Protein AF-A0AAU1ELJ2-F1 (afdb_monomer_lite)

Structure (mmCIF, N/CA/C/O backbone):
data_AF-A0AAU1ELJ2-F1
#
_entry.id   AF-A0AAU1ELJ2-F1
#
loop_
_atom_site.group_PDB
_atom_site.id
_atom_site.type_symbol
_atom_site.label_atom_id
_atom_site.label_alt_id
_atom_site.label_comp_id
_atom_site.label_asym_id
_atom_site.label_entity_id
_atom_site.label_seq_id
_atom_site.pdbx_PDB_ins_code
_atom_site.Cartn_x
_atom_site.Cartn_y
_atom_site.Cartn_z
_atom_site.occupancy
_atom_site.B_iso_or_equiv
_atom_site.auth_seq_id
_atom_site.auth_comp_id
_atom_site.auth_asym_id
_atom_site.auth_atom_id
_atom_site.pdbx_PDB_model_num
ATOM 1 N N . MET A 1 1 ? -8.246 3.220 -7.385 1.00 93.94 1 MET A N 1
ATOM 2 C CA . MET A 1 1 ? -7.256 3.997 -6.607 1.00 93.94 1 MET A CA 1
ATOM 3 C C . MET A 1 1 ? -5.958 4.139 -7.395 1.00 93.94 1 MET A C 1
ATOM 5 O O . MET A 1 1 ? -5.569 3.193 -8.077 1.00 93.94 1 MET A O 1
ATOM 9 N N . ARG A 1 2 ? -5.290 5.296 -7.311 1.00 95.88 2 ARG A N 1
ATOM 10 C CA . ARG A 1 2 ? -3.907 5.493 -7.777 1.00 95.88 2 ARG A CA 1
ATOM 11 C C . ARG A 1 2 ? -3.089 6.085 -6.638 1.00 95.88 2 ARG A C 1
ATOM 13 O O . ARG A 1 2 ? -3.53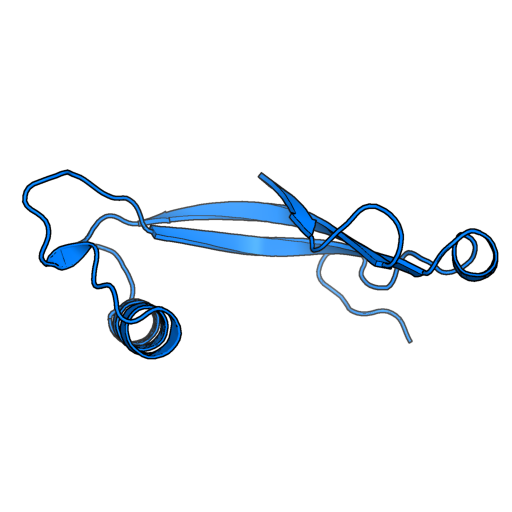7 7.058 -6.044 1.00 95.88 2 ARG A O 1
ATOM 20 N N . LEU A 1 3 ? -1.934 5.498 -6.355 1.00 95.62 3 LEU A N 1
ATOM 21 C CA . LEU A 1 3 ? -1.013 5.956 -5.321 1.00 95.62 3 LEU A CA 1
ATOM 22 C C . LEU A 1 3 ? 0.357 6.209 -5.958 1.00 95.62 3 LEU A C 1
ATOM 24 O O . LEU A 1 3 ? 0.802 5.428 -6.805 1.00 95.62 3 LEU A O 1
ATOM 28 N N . SER A 1 4 ? 0.994 7.299 -5.543 1.00 95.50 4 SER A N 1
ATOM 29 C CA . SER A 1 4 ? 2.332 7.709 -5.970 1.00 95.50 4 SER A CA 1
ATOM 30 C C . SER A 1 4 ? 3.215 7.791 -4.732 1.00 95.50 4 SER A C 1
ATOM 32 O O . SER A 1 4 ? 2.858 8.489 -3.786 1.00 95.50 4 SER A O 1
ATOM 34 N N . LEU A 1 5 ? 4.322 7.057 -4.724 1.00 89.25 5 LEU A N 1
ATOM 35 C CA . LEU A 1 5 ? 5.249 6.906 -3.599 1.00 89.25 5 LEU A CA 1
ATOM 36 C C . LEU A 1 5 ? 6.690 6.828 -4.139 1.00 89.25 5 LEU A C 1
ATOM 38 O O . LEU A 1 5 ? 6.847 6.495 -5.304 1.00 89.25 5 LEU A O 1
ATOM 42 N N . PRO A 1 6 ? 7.730 6.979 -3.308 1.00 83.56 6 PRO A N 1
ATOM 43 C CA . PRO A 1 6 ? 7.839 7.980 -2.256 1.00 83.56 6 PRO A CA 1
ATOM 44 C C . PRO A 1 6 ? 8.009 9.406 -2.812 1.00 83.56 6 PRO A C 1
ATOM 46 O O . PRO A 1 6 ? 7.397 10.325 -2.274 1.00 83.56 6 PRO A O 1
ATOM 49 N N . ASP A 1 7 ? 8.796 9.600 -3.877 1.00 87.25 7 ASP A N 1
ATOM 50 C CA . ASP A 1 7 ? 9.162 10.924 -4.398 1.00 87.25 7 ASP A CA 1
ATOM 51 C C . ASP A 1 7 ? 9.155 10.987 -5.941 1.00 87.25 7 ASP A C 1
ATOM 53 O O . ASP A 1 7 ? 8.569 10.134 -6.606 1.00 87.25 7 ASP A O 1
ATOM 57 N N . THR A 1 8 ? 9.691 12.066 -6.522 1.00 86.69 8 THR A N 1
ATOM 58 C CA . THR A 1 8 ? 9.667 12.330 -7.973 1.00 86.69 8 THR A CA 1
ATOM 59 C C . THR A 1 8 ? 10.838 11.719 -8.743 1.00 86.69 8 THR A C 1
ATOM 61 O O . THR A 1 8 ? 10.811 11.732 -9.976 1.00 86.69 8 THR A O 1
ATOM 64 N N . PHE A 1 9 ? 11.859 11.208 -8.054 1.00 91.50 9 PHE A N 1
ATOM 65 C CA . PHE A 1 9 ? 13.071 10.661 -8.656 1.00 91.50 9 PHE A CA 1
ATOM 66 C C . PHE A 1 9 ? 13.144 9.141 -8.535 1.00 91.50 9 PHE A C 1
ATOM 68 O O . PHE A 1 9 ? 13.472 8.485 -9.522 1.00 91.50 9 PHE A O 1
ATOM 75 N N . ASP A 1 10 ? 12.827 8.603 -7.360 1.00 95.69 10 ASP A N 1
ATOM 76 C CA . ASP A 1 10 ? 12.652 7.175 -7.107 1.00 95.69 10 ASP A CA 1
ATOM 77 C C . ASP A 1 10 ? 11.152 6.914 -6.976 1.00 95.69 10 ASP A C 1
ATOM 79 O O . ASP A 1 10 ? 10.543 7.156 -5.933 1.00 95.69 10 ASP A O 1
ATOM 83 N N . VAL A 1 11 ? 10.525 6.561 -8.097 1.00 95.75 11 VAL A N 1
ATOM 84 C CA . VAL A 1 11 ? 9.070 6.589 -8.236 1.00 95.75 11 VAL A CA 1
ATOM 85 C C . VAL A 1 11 ? 8.513 5.179 -8.228 1.00 95.75 11 VAL A C 1
ATOM 87 O O . VAL A 1 11 ? 8.908 4.332 -9.022 1.00 95.75 11 VAL A O 1
ATOM 90 N N . VAL A 1 12 ? 7.478 4.980 -7.423 1.00 97.06 12 VAL A N 1
ATOM 91 C CA . VAL A 1 12 ? 6.551 3.856 -7.438 1.00 97.06 12 VAL A CA 1
ATOM 92 C C . VAL A 1 12 ? 5.142 4.400 -7.660 1.00 97.06 12 VAL A C 1
ATOM 94 O O . VAL A 1 12 ? 4.550 5.069 -6.812 1.00 97.06 12 VAL A O 1
ATOM 97 N N . LEU A 1 13 ? 4.573 4.081 -8.818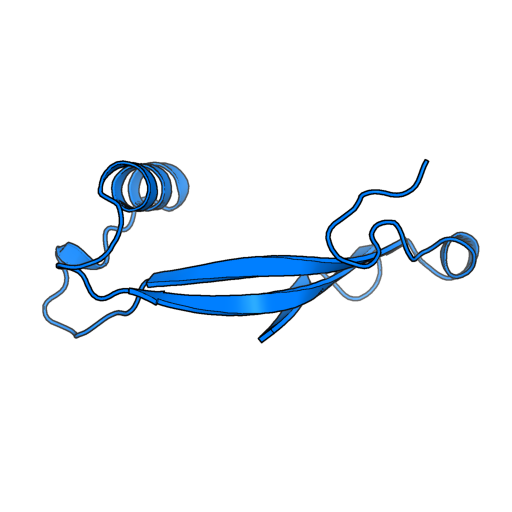 1.00 96.88 13 LEU A N 1
ATOM 98 C CA . LEU A 1 13 ? 3.194 4.392 -9.163 1.00 96.88 13 LEU A CA 1
ATOM 99 C C . LEU A 1 13 ? 2.382 3.102 -9.211 1.00 96.88 13 LEU A C 1
ATOM 101 O O . LEU A 1 13 ? 2.603 2.249 -10.074 1.00 96.88 13 LEU A O 1
ATOM 105 N N . LEU A 1 14 ? 1.389 2.992 -8.339 1.00 96.69 14 LEU A N 1
ATOM 106 C CA . LEU A 1 14 ? 0.515 1.830 -8.274 1.00 96.69 14 LEU A CA 1
ATOM 107 C C . LEU A 1 14 ? -0.945 2.201 -8.518 1.00 96.69 14 LEU A C 1
ATOM 109 O O . LEU A 1 14 ? -1.465 3.200 -8.022 1.00 96.69 14 LEU A O 1
ATOM 113 N N . GLN A 1 15 ? -1.605 1.387 -9.337 1.00 98.06 15 GLN A N 1
ATOM 114 C CA . GLN A 1 15 ? -3.029 1.467 -9.626 1.00 98.06 15 GLN A CA 1
ATOM 115 C C . GLN A 1 15 ? -3.680 0.165 -9.183 1.00 98.06 15 GLN A C 1
ATOM 117 O O . GLN A 1 15 ? -3.197 -0.920 -9.508 1.00 98.06 15 GLN A O 1
ATOM 122 N N . GLY A 1 16 ? -4.795 0.279 -8.473 1.00 97.56 16 GLY A N 1
ATOM 123 C CA . GLY A 1 16 ? -5.505 -0.869 -7.933 1.00 97.56 16 GLY A CA 1
ATOM 124 C C . GLY A 1 16 ? -6.950 -0.565 -7.582 1.00 97.56 16 GLY A C 1
ATOM 125 O O . GLY A 1 16 ? -7.403 0.587 -7.636 1.00 97.56 16 GLY A O 1
ATOM 126 N N . GLU A 1 17 ? -7.661 -1.617 -7.215 1.00 97.94 17 GLU A N 1
ATOM 127 C CA . GLU A 1 17 ? -8.985 -1.528 -6.608 1.00 97.94 17 GLU A CA 1
ATOM 128 C C . GLU A 1 17 ? -8.825 -1.180 -5.132 1.00 97.94 17 GLU A C 1
ATOM 130 O O . GLU A 1 17 ? -7.839 -1.569 -4.508 1.00 97.94 17 GLU A O 1
ATOM 135 N N . ALA A 1 18 ? -9.755 -0.394 -4.600 1.00 97.25 18 ALA A N 1
ATOM 136 C CA . ALA A 1 18 ? -9.778 -0.050 -3.190 1.00 97.25 18 ALA A CA 1
ATOM 137 C C . ALA A 1 18 ? -11.084 -0.532 -2.582 1.00 97.25 18 ALA A C 1
ATOM 139 O O . ALA A 1 18 ? -12.150 -0.317 -3.155 1.00 97.25 18 ALA A O 1
ATOM 140 N N . GLU A 1 19 ? -10.965 -1.143 -1.417 1.00 97.44 19 GLU A N 1
ATOM 141 C CA . GLU A 1 19 ? -12.076 -1.528 -0.568 1.00 97.44 19 GLU A CA 1
ATOM 142 C C . GLU A 1 19 ? -11.933 -0.796 0.760 1.00 97.44 19 GLU A C 1
ATOM 144 O O . GLU A 1 19 ? -10.834 -0.711 1.319 1.00 97.44 19 GLU A O 1
ATOM 149 N N . CYS A 1 20 ? -13.037 -0.225 1.226 1.00 97.06 20 CYS A N 1
ATOM 150 C CA . CYS A 1 20 ? -13.078 0.531 2.465 1.00 97.06 20 CYS A CA 1
ATOM 151 C C . CYS A 1 20 ? -13.724 -0.318 3.554 1.00 97.06 20 CYS A C 1
ATOM 153 O O . CYS A 1 20 ? -14.769 -0.921 3.322 1.00 97.06 20 CYS A O 1
ATOM 155 N N . PHE A 1 21 ? -13.132 -0.297 4.740 1.00 97.56 21 PHE A N 1
ATOM 156 C CA . PHE A 1 21 ? -13.646 -0.961 5.927 1.00 97.56 21 PHE A CA 1
ATOM 157 C C . PHE A 1 21 ? -13.847 0.061 7.039 1.00 97.56 21 PHE A C 1
ATOM 159 O O . PHE A 1 21 ? -13.018 0.959 7.228 1.00 97.56 21 PHE A O 1
ATOM 166 N N . THR A 1 22 ? -14.946 -0.087 7.771 1.00 96.12 22 THR A N 1
ATOM 167 C CA . THR A 1 22 ? -15.144 0.596 9.050 1.00 96.12 22 THR A CA 1
ATOM 168 C C . THR A 1 22 ? -14.253 -0.032 10.127 1.00 96.12 22 THR A C 1
ATOM 170 O O . THR A 1 22 ? -13.571 -1.032 9.890 1.00 96.12 22 THR A O 1
ATOM 173 N N . ASP A 1 23 ? -14.262 0.548 11.321 1.00 94.19 23 ASP A N 1
ATOM 174 C CA . ASP A 1 23 ? -13.662 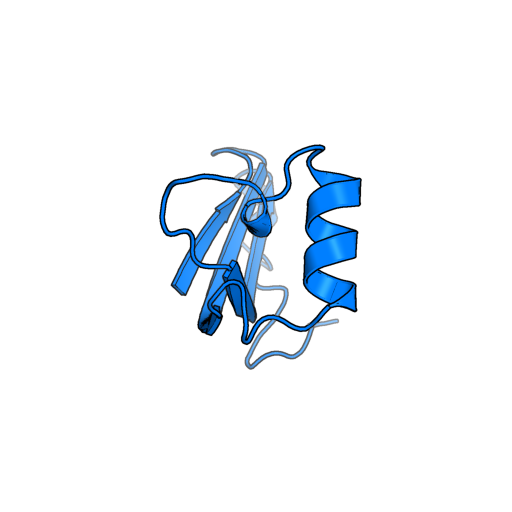-0.026 12.527 1.00 94.19 23 ASP A CA 1
ATOM 175 C C . ASP A 1 23 ? -14.239 -1.407 12.887 1.00 94.19 23 ASP A C 1
ATOM 177 O O . ASP A 1 23 ? -13.504 -2.256 13.389 1.00 94.19 23 ASP A O 1
ATOM 181 N N . GLN A 1 24 ? -15.525 -1.640 12.605 1.00 93.19 24 GLN A N 1
ATOM 182 C CA . GLN A 1 24 ? -16.213 -2.902 12.889 1.00 93.19 24 GLN A CA 1
ATOM 183 C C . GLN A 1 24 ? -15.975 -3.971 11.813 1.00 93.19 24 GLN A C 1
ATOM 185 O O . GLN A 1 24 ? -15.965 -5.160 12.123 1.00 93.19 24 GLN A O 1
ATOM 190 N N . ASP A 1 25 ? -15.784 -3.559 10.556 1.00 96.56 25 ASP A N 1
ATOM 191 C CA . ASP A 1 25 ? -15.704 -4.485 9.416 1.00 96.56 25 ASP A CA 1
ATOM 192 C C . ASP A 1 25 ? -14.268 -4.881 9.045 1.00 96.56 25 ASP A C 1
ATOM 194 O O . ASP A 1 25 ? -14.056 -5.840 8.298 1.00 96.56 25 ASP A O 1
ATOM 198 N N . VAL A 1 26 ? -13.266 -4.121 9.498 1.00 96.94 26 VAL A N 1
ATOM 199 C CA . VAL A 1 26 ? -11.869 -4.363 9.123 1.00 96.94 26 VAL A CA 1
ATOM 200 C C . VAL A 1 26 ? -11.381 -5.716 9.667 1.00 96.94 26 VAL A C 1
ATOM 202 O O . VAL A 1 26 ? -11.622 -6.036 10.833 1.00 96.94 26 VAL A O 1
ATOM 205 N N . PRO A 1 27 ? -10.649 -6.522 8.870 1.00 97.12 27 PRO A N 1
ATOM 206 C CA . PRO A 1 27 ? -9.996 -7.721 9.386 1.00 97.12 27 PRO A CA 1
ATOM 207 C C . PRO A 1 27 ? -9.082 -7.381 10.571 1.00 97.12 27 PRO A C 1
ATOM 209 O O . PRO A 1 27 ? -8.217 -6.508 10.464 1.00 97.12 27 PRO A O 1
ATOM 212 N N . GLY A 1 28 ? -9.288 -8.055 11.707 1.00 96.81 28 GLY A N 1
ATOM 213 C CA . GLY A 1 28 ? -8.610 -7.714 12.962 1.00 96.81 28 GLY A CA 1
ATOM 214 C C . GLY A 1 28 ? -7.086 -7.803 12.869 1.00 96.81 28 GLY A C 1
ATOM 215 O O . GLY A 1 28 ? -6.390 -6.900 13.322 1.00 96.81 28 GLY A O 1
ATOM 216 N N . ASP A 1 29 ? -6.572 -8.826 12.185 1.00 97.75 29 ASP A N 1
ATOM 217 C CA . ASP A 1 29 ? -5.142 -9.004 11.925 1.00 97.75 29 ASP A CA 1
ATOM 218 C C . ASP A 1 29 ? -4.543 -7.849 11.105 1.00 97.75 29 ASP A C 1
ATOM 220 O O . ASP A 1 29 ? -3.444 -7.375 11.399 1.00 97.75 29 ASP A O 1
ATOM 224 N N . ALA A 1 30 ? -5.278 -7.348 10.109 1.00 97.06 30 ALA A N 1
ATOM 225 C CA . ALA A 1 30 ? -4.868 -6.203 9.307 1.00 97.06 30 ALA A CA 1
ATOM 226 C C . ALA A 1 30 ? -4.874 -4.897 10.117 1.00 97.06 30 ALA A C 1
ATOM 228 O O . ALA A 1 30 ? -3.949 -4.092 9.977 1.00 97.06 30 ALA A O 1
ATOM 229 N N . ALA A 1 31 ? -5.883 -4.684 10.966 1.00 97.56 31 ALA A N 1
ATOM 230 C CA . ALA A 1 31 ? -5.957 -3.512 11.836 1.00 97.56 31 ALA A CA 1
ATOM 231 C C . ALA A 1 31 ? -4.833 -3.513 12.884 1.00 97.56 31 ALA A C 1
ATOM 233 O O . ALA A 1 31 ? -4.155 -2.502 13.057 1.00 97.56 31 ALA A O 1
ATOM 234 N N . ASP A 1 32 ? -4.562 -4.660 13.507 1.00 98.06 32 ASP A N 1
ATOM 235 C CA . ASP A 1 32 ? -3.483 -4.802 14.485 1.00 98.06 32 ASP A CA 1
ATOM 236 C C . ASP A 1 32 ? -2.106 -4.619 13.828 1.00 98.06 32 ASP A C 1
ATOM 238 O O . ASP A 1 32 ? -1.240 -3.929 14.372 1.00 98.06 32 ASP A O 1
ATOM 242 N N . ALA A 1 33 ? -1.908 -5.155 12.617 1.00 98.06 33 ALA A N 1
ATOM 243 C CA . ALA A 1 33 ? -0.690 -4.932 11.841 1.00 98.06 33 ALA A CA 1
ATOM 244 C C . ALA A 1 33 ? -0.507 -3.454 11.452 1.00 98.06 33 ALA A C 1
ATOM 246 O O . ALA A 1 33 ? 0.617 -2.944 11.477 1.00 98.06 33 ALA A O 1
ATOM 247 N N . PHE A 1 34 ? -1.592 -2.751 11.112 1.00 97.69 34 PHE A N 1
ATOM 248 C CA . PHE A 1 34 ? -1.559 -1.313 10.847 1.00 97.69 34 PHE A CA 1
ATOM 249 C C . PHE A 1 34 ? -1.123 -0.539 12.097 1.00 97.69 34 PHE A C 1
ATOM 251 O O . PHE A 1 34 ? -0.151 0.218 12.032 1.00 97.69 34 PHE A O 1
ATOM 258 N N . THR A 1 35 ? -1.769 -0.783 13.240 1.00 97.88 35 THR A N 1
ATOM 259 C CA . THR A 1 35 ? -1.425 -0.147 14.519 1.00 97.88 35 THR A CA 1
ATOM 260 C C . THR A 1 35 ? 0.020 -0.439 14.913 1.00 97.88 35 THR A C 1
ATOM 262 O O . THR A 1 35 ? 0.759 0.478 15.265 1.00 97.88 35 THR A O 1
ATOM 265 N N . GLY A 1 36 ? 0.473 -1.689 14.783 1.00 98.38 36 GLY A N 1
ATOM 266 C CA . GLY A 1 36 ? 1.856 -2.069 15.070 1.00 98.38 36 GLY A CA 1
ATOM 267 C C . GLY A 1 36 ? 2.877 -1.368 14.169 1.00 98.38 36 GLY A C 1
ATOM 268 O O . GLY A 1 36 ? 3.968 -1.028 14.623 1.00 98.38 36 GLY A O 1
ATOM 269 N N . LYS A 1 37 ? 2.530 -1.108 12.902 1.00 97.94 37 LYS A N 1
ATOM 270 C CA . LYS A 1 37 ? 3.413 -0.429 11.944 1.00 97.94 37 LYS A CA 1
ATOM 271 C C . LYS A 1 37 ? 3.468 1.085 12.141 1.00 97.94 37 LYS A C 1
ATOM 273 O O . LYS A 1 37 ? 4.536 1.670 11.975 1.00 97.94 37 LYS A O 1
ATOM 278 N N . PHE A 1 38 ? 2.333 1.719 12.427 1.00 96.50 38 PHE A N 1
ATOM 279 C CA . PHE A 1 38 ? 2.214 3.181 12.446 1.00 96.50 38 PHE A CA 1
ATOM 280 C C . PHE A 1 38 ? 2.134 3.782 13.855 1.00 96.50 38 PHE A C 1
ATOM 282 O O . PHE A 1 38 ? 2.235 4.997 13.993 1.00 96.50 38 PHE A O 1
ATOM 289 N N . GLY A 1 39 ? 1.972 2.961 14.895 1.00 97.19 39 GLY A N 1
ATOM 290 C CA . GLY A 1 39 ? 1.841 3.409 16.286 1.00 97.19 39 GLY A CA 1
ATOM 291 C C . GLY A 1 39 ? 0.531 4.143 16.585 1.00 97.19 39 GLY A C 1
ATOM 292 O O . GLY A 1 39 ? 0.412 4.776 17.629 1.00 97.19 39 GLY A O 1
ATOM 293 N N . TRP A 1 40 ? -0.435 4.078 15.671 1.00 96.44 40 TRP A N 1
ATOM 294 C CA . TRP A 1 40 ? -1.717 4.764 15.758 1.00 96.44 40 TRP A CA 1
ATOM 295 C C . TRP A 1 40 ? -2.843 3.793 15.412 1.00 96.44 40 TRP A C 1
ATOM 297 O O . TRP A 1 40 ? -2.782 3.138 14.369 1.00 96.44 40 TRP A O 1
ATOM 307 N N . ASP A 1 41 ? -3.846 3.711 16.290 1.00 95.94 41 ASP A N 1
ATOM 308 C CA . ASP A 1 41 ? -5.029 2.871 16.108 1.00 95.94 41 ASP A CA 1
ATOM 309 C C . ASP A 1 41 ? -6.276 3.729 15.831 1.00 95.94 41 ASP A C 1
ATOM 311 O O . ASP A 1 41 ? -6.872 4.263 16.776 1.00 95.94 41 ASP A O 1
ATOM 315 N N . PRO A 1 42 ? -6.714 3.825 14.560 1.00 95.56 42 PRO A N 1
ATOM 316 C CA . PRO A 1 42 ? -7.932 4.536 14.183 1.00 95.56 42 PRO A CA 1
ATOM 317 C C . PRO A 1 42 ? -9.191 4.099 14.948 1.00 95.56 42 PRO A C 1
ATOM 319 O O . PRO A 1 42 ? -10.108 4.902 15.091 1.00 95.56 42 PRO A O 1
ATOM 322 N N . ARG A 1 43 ? -9.251 2.857 15.456 1.00 95.12 43 ARG A N 1
ATOM 323 C CA . ARG A 1 43 ? -10.414 2.322 16.197 1.00 95.12 43 ARG A CA 1
ATOM 324 C C . ARG A 1 43 ? -10.572 2.937 17.587 1.00 95.12 43 ARG A C 1
ATOM 326 O O . ARG A 1 43 ? -11.626 2.806 18.197 1.00 95.12 43 ARG A O 1
ATOM 333 N N . THR A 1 44 ? -9.519 3.564 18.112 1.00 95.31 44 THR A N 1
ATOM 334 C CA . THR A 1 44 ? -9.526 4.196 19.443 1.00 95.31 44 THR A CA 1
ATOM 335 C C . THR A 1 44 ? -9.869 5.683 19.404 1.00 95.31 44 THR A C 1
ATOM 337 O O . THR A 1 44 ? -10.005 6.316 20.450 1.00 95.31 44 THR A O 1
ATOM 340 N N . GLU A 1 45 ? -10.018 6.248 18.207 1.00 95.12 45 GLU A N 1
ATOM 341 C CA . GLU A 1 45 ? -10.308 7.661 18.015 1.00 95.12 45 GLU A CA 1
ATOM 342 C C . GLU A 1 45 ? -11.799 7.967 18.184 1.00 95.12 45 GLU A C 1
ATOM 344 O O . GLU A 1 45 ? -12.670 7.169 17.851 1.00 95.12 45 GLU A O 1
ATOM 349 N N . ASN A 1 46 ? -12.112 9.185 18.633 1.00 90.56 46 ASN A N 1
ATOM 350 C CA . ASN A 1 46 ? -13.502 9.653 18.713 1.00 90.56 46 ASN A CA 1
ATOM 351 C C . ASN A 1 46 ? -14.099 10.002 17.332 1.00 90.56 46 ASN A C 1
ATOM 353 O O . ASN A 1 46 ? -15.308 10.195 17.211 1.00 90.56 46 ASN A O 1
ATOM 357 N N . GLY A 1 47 ? -13.256 10.162 16.306 1.00 88.00 47 GLY A N 1
ATOM 358 C CA . GLY A 1 47 ? -13.668 10.466 14.935 1.00 88.00 47 GLY A CA 1
ATOM 359 C C . GLY A 1 47 ? -13.882 9.205 14.097 1.00 88.00 47 GLY A C 1
ATOM 360 O O . GLY A 1 47 ? -13.260 8.178 14.337 1.00 88.00 47 GLY A O 1
ATOM 361 N N . SER A 1 48 ? -14.732 9.287 13.070 1.00 89.00 48 SER A N 1
ATOM 362 C CA . SER A 1 48 ? -14.933 8.174 12.136 1.00 89.00 48 SER A CA 1
ATOM 363 C C . SER A 1 48 ? -13.786 8.087 11.129 1.00 89.00 48 SER A C 1
ATOM 365 O O . SER A 1 48 ? -13.632 8.964 10.276 1.00 89.00 48 SER A O 1
ATOM 367 N N . PHE A 1 49 ? -13.019 7.001 11.198 1.00 95.62 49 PHE A N 1
ATOM 368 C CA . PHE A 1 49 ? -11.978 6.664 10.230 1.00 95.62 49 PHE A CA 1
ATOM 369 C C . PHE A 1 49 ? -12.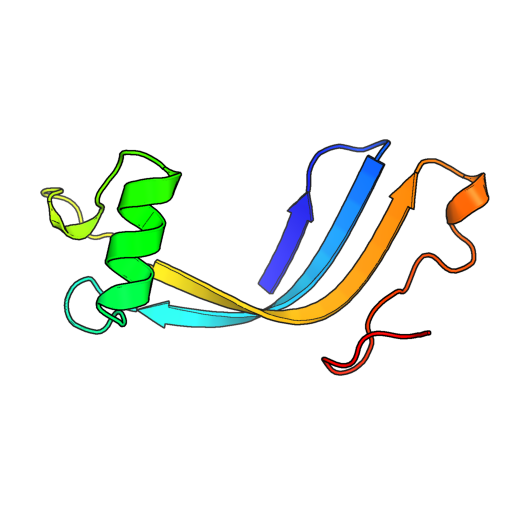381 5.457 9.379 1.00 95.62 49 PHE A C 1
ATOM 371 O O . PHE A 1 49 ? -13.189 4.626 9.786 1.00 95.62 49 PHE A O 1
ATOM 378 N N . LEU A 1 50 ? -11.796 5.367 8.184 1.00 96.44 50 LEU A N 1
ATOM 379 C CA . LEU A 1 50 ? -11.929 4.213 7.300 1.00 96.44 50 LEU A CA 1
ATOM 380 C C . LEU A 1 50 ? -10.554 3.614 7.031 1.00 96.44 50 LEU A C 1
ATOM 382 O O . LEU A 1 50 ? -9.611 4.327 6.678 1.00 96.44 50 LEU A O 1
ATOM 386 N N . TYR A 1 51 ? -10.472 2.293 7.115 1.00 97.38 51 TYR A N 1
ATOM 387 C CA . TYR A 1 51 ? -9.348 1.543 6.580 1.00 97.38 51 TYR A CA 1
ATOM 388 C C . TYR A 1 51 ? -9.544 1.373 5.080 1.00 97.38 51 TYR A C 1
ATOM 390 O O . TYR A 1 51 ? -10.611 0.960 4.631 1.00 97.38 51 TYR A O 1
ATOM 398 N N . VAL A 1 52 ? -8.512 1.664 4.290 1.00 96.75 52 VAL A N 1
ATOM 399 C CA . VAL A 1 52 ? -8.565 1.506 2.834 1.00 96.75 52 VAL A CA 1
ATOM 400 C C . VAL A 1 52 ? -7.569 0.440 2.406 1.00 96.75 52 VAL A C 1
ATOM 402 O O . VAL A 1 52 ? -6.357 0.663 2.404 1.00 96.75 52 VAL A O 1
ATOM 405 N N . ARG A 1 53 ? -8.082 -0.726 2.012 1.00 96.38 53 ARG A N 1
ATOM 406 C CA . ARG A 1 53 ? -7.284 -1.816 1.451 1.00 96.38 53 ARG A CA 1
ATOM 407 C C . ARG A 1 53 ? -7.187 -1.637 -0.053 1.00 96.38 53 ARG A C 1
ATOM 409 O O . ARG A 1 53 ? -8.196 -1.688 -0.750 1.00 96.38 53 ARG A O 1
ATOM 416 N N . VAL A 1 54 ? -5.972 -1.465 -0.563 1.00 96.44 54 VAL A N 1
ATOM 417 C CA . VAL A 1 54 ? -5.723 -1.368 -2.005 1.00 96.44 54 VAL A CA 1
ATOM 418 C C . VAL A 1 54 ? -5.135 -2.679 -2.508 1.00 96.44 54 VAL A C 1
ATOM 420 O O . VAL A 1 54 ? -4.093 -3.105 -2.020 1.00 96.44 54 VAL A O 1
ATOM 423 N N . VAL A 1 55 ? -5.772 -3.289 -3.509 1.00 96.81 55 VAL A N 1
ATOM 424 C CA . VAL A 1 55 ? -5.257 -4.468 -4.218 1.00 96.81 55 VAL A CA 1
ATOM 425 C C . VAL A 1 55 ? -4.622 -4.001 -5.533 1.00 96.81 55 VAL A C 1
ATOM 427 O O . VAL A 1 55 ? -5.352 -3.591 -6.446 1.00 96.81 55 VAL A O 1
ATOM 430 N N . PRO A 1 56 ? -3.279 -4.006 -5.658 1.00 97.12 56 PRO A N 1
ATOM 431 C CA . PRO A 1 56 ? -2.608 -3.536 -6.865 1.00 97.12 56 PRO A CA 1
ATOM 432 C C . PRO A 1 56 ? -2.967 -4.387 -8.088 1.00 97.12 56 PRO A C 1
ATOM 434 O O . PRO A 1 56 ? -2.984 -5.614 -8.034 1.00 97.12 56 PRO A O 1
ATOM 437 N N . LYS A 1 57 ? -3.231 -3.721 -9.215 1.00 98.19 57 LYS A N 1
ATOM 438 C CA . LYS A 1 57 ? -3.416 -4.338 -10.540 1.00 98.19 57 LYS A CA 1
ATOM 439 C C . LYS A 1 57 ? -2.300 -3.955 -11.503 1.00 98.19 57 LYS A C 1
ATOM 441 O O . LYS A 1 57 ? -1.966 -4.704 -12.413 1.00 98.19 57 LYS A O 1
ATOM 446 N N . THR A 1 58 ? -1.712 -2.780 -11.325 1.00 98.19 58 THR A N 1
ATOM 447 C CA . THR A 1 58 ? -0.553 -2.329 -12.092 1.00 98.19 58 THR A CA 1
ATOM 448 C C . THR A 1 58 ? 0.405 -1.628 -11.155 1.00 98.19 58 THR A C 1
ATOM 450 O O . THR A 1 58 ? -0.007 -0.739 -10.410 1.00 98.19 58 THR A O 1
ATOM 453 N N . VAL A 1 59 ? 1.681 -1.983 -11.244 1.00 97.75 59 VAL A N 1
ATOM 454 C CA . VAL A 1 59 ? 2.767 -1.307 -10.535 1.00 97.75 59 VAL A CA 1
ATOM 455 C C . VAL A 1 59 ? 3.788 -0.869 -11.565 1.00 97.75 59 VAL A C 1
ATOM 457 O O . VAL A 1 59 ? 4.195 -1.642 -12.439 1.00 97.75 59 VAL A O 1
ATOM 460 N N . ARG A 1 60 ? 4.175 0.399 -11.470 1.00 97.38 60 ARG A N 1
ATOM 461 C CA . ARG A 1 60 ? 5.306 0.955 -12.190 1.00 97.38 60 ARG A CA 1
ATOM 462 C C . ARG A 1 60 ? 6.340 1.426 -11.185 1.00 97.38 60 ARG A C 1
ATOM 464 O O . ARG A 1 60 ? 5.958 2.122 -10.252 1.00 97.38 60 ARG A O 1
ATOM 471 N N . ALA A 1 61 ? 7.599 1.083 -11.395 1.00 96.81 61 ALA A N 1
ATOM 472 C CA . ALA A 1 61 ? 8.712 1.568 -10.599 1.00 96.81 61 ALA A CA 1
ATOM 473 C C . ALA A 1 61 ? 9.849 2.014 -11.520 1.00 96.81 61 ALA A C 1
ATOM 475 O O . ALA A 1 61 ? 10.100 1.353 -12.527 1.00 96.81 61 ALA A O 1
ATOM 476 N N . TRP A 1 62 ? 10.475 3.148 -11.224 1.00 96.44 62 TRP A N 1
ATOM 477 C CA . TRP A 1 62 ? 11.666 3.609 -11.933 1.00 96.44 62 TRP A CA 1
ATOM 478 C C . TRP A 1 62 ? 12.432 4.631 -11.100 1.00 96.44 62 TRP A C 1
ATOM 480 O O . TRP A 1 62 ? 11.836 5.466 -10.417 1.00 96.44 62 TRP A O 1
ATOM 490 N N . ARG A 1 63 ? 13.750 4.627 -11.261 1.00 95.75 63 ARG A N 1
ATOM 491 C CA . ARG A 1 63 ? 14.654 5.651 -10.761 1.00 95.75 63 ARG A CA 1
ATOM 492 C C . ARG A 1 63 ? 15.267 6.441 -11.914 1.00 95.75 63 ARG A C 1
ATOM 494 O O . ARG A 1 63 ? 16.178 5.987 -12.605 1.00 95.75 63 ARG A O 1
ATOM 501 N N . GLY A 1 64 ? 14.778 7.664 -12.107 1.00 93.38 64 GLY A N 1
ATOM 502 C CA . GLY A 1 64 ? 15.234 8.552 -13.179 1.00 93.38 64 GLY A CA 1
ATOM 503 C C . GLY A 1 64 ? 14.956 8.039 -14.603 1.00 93.38 64 GLY A C 1
ATOM 504 O O . GLY A 1 64 ? 14.201 7.095 -14.826 1.00 93.38 64 GLY A O 1
ATOM 505 N N . GLU A 1 65 ? 15.552 8.708 -15.594 1.00 95.31 65 GLU A N 1
ATOM 506 C CA . GLU A 1 65 ? 15.342 8.421 -17.022 1.00 95.31 65 GLU A CA 1
ATOM 507 C C . GLU A 1 65 ? 15.739 6.994 -17.459 1.00 95.31 65 GLU A C 1
ATOM 509 O O . GLU A 1 65 ? 14.953 6.377 -18.186 1.00 95.31 65 GLU A O 1
ATOM 514 N N . PRO A 1 66 ? 16.890 6.429 -17.028 1.00 95.56 66 PRO A N 1
ATOM 515 C CA . PRO A 1 66 ? 17.364 5.147 -17.559 1.00 95.56 66 PRO A CA 1
ATOM 516 C C . PRO A 1 66 ? 16.389 3.984 -17.346 1.00 95.56 66 PRO A C 1
ATOM 518 O O . PRO A 1 66 ? 1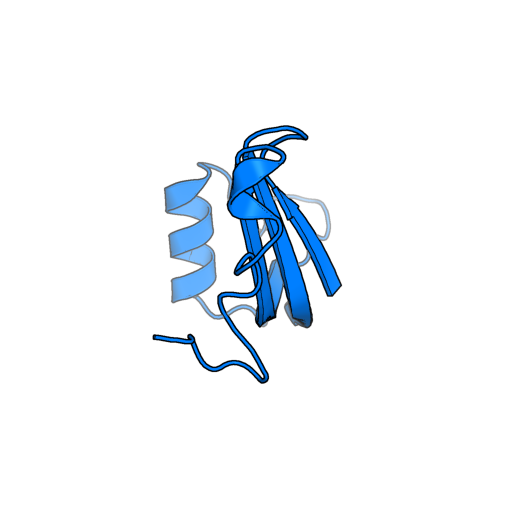6.321 3.073 -18.169 1.00 95.56 66 PRO A O 1
ATOM 521 N N . GLU A 1 67 ? 15.596 4.035 -16.276 1.00 96.38 67 GLU A N 1
ATOM 522 C CA . GLU A 1 67 ? 14.642 2.986 -15.910 1.00 96.38 67 GLU A CA 1
ATOM 523 C C . GLU A 1 67 ? 13.233 3.212 -16.483 1.00 96.38 67 GLU A C 1
ATOM 525 O O . GLU A 1 67 ? 12.335 2.391 -16.291 1.00 96.38 67 GLU A O 1
ATOM 530 N N . LEU A 1 68 ? 12.998 4.291 -17.245 1.00 94.56 68 LEU A N 1
ATOM 531 C CA . LEU A 1 68 ? 11.682 4.533 -17.846 1.00 94.56 68 LEU A CA 1
ATOM 532 C C . LEU A 1 68 ? 11.263 3.396 -18.785 1.00 94.56 68 LEU A C 1
ATOM 534 O O . LEU A 1 68 ? 10.077 3.047 -18.854 1.00 94.56 68 LEU A O 1
ATOM 538 N N . ARG A 1 69 ? 12.213 2.798 -19.510 1.00 95.94 69 ARG A N 1
ATOM 539 C CA . ARG A 1 69 ? 11.980 1.559 -20.258 1.00 95.94 69 ARG A CA 1
ATOM 540 C C . ARG A 1 69 ? 12.055 0.387 -19.284 1.00 95.94 69 ARG A C 1
ATOM 542 O O . ARG A 1 69 ? 13.039 0.233 -18.585 1.00 95.94 69 ARG A O 1
ATOM 549 N N . GLY A 1 70 ? 11.024 -0.454 -19.273 1.00 95.50 70 GLY A N 1
ATOM 550 C CA . GLY A 1 70 ? 10.934 -1.574 -18.328 1.00 95.50 70 GLY A CA 1
ATOM 551 C C . GLY A 1 70 ? 10.242 -1.226 -17.009 1.00 95.50 70 GLY A C 1
ATOM 552 O O . GLY A 1 70 ? 9.903 -2.131 -16.264 1.00 95.50 70 GLY A O 1
ATOM 553 N N . ARG A 1 71 ? 9.892 0.047 -16.771 1.00 96.56 71 ARG A N 1
ATOM 554 C CA . ARG A 1 71 ? 9.260 0.500 -15.520 1.00 96.56 71 ARG A CA 1
ATOM 555 C C . ARG A 1 71 ? 7.987 -0.222 -15.088 1.00 96.56 71 ARG A C 1
ATOM 557 O O . ARG A 1 71 ? 7.543 -0.014 -13.975 1.00 96.56 71 ARG A O 1
ATOM 564 N N . VAL A 1 72 ? 7.304 -0.962 -15.962 1.00 97.75 72 VAL A N 1
ATOM 565 C CA . VAL A 1 72 ? 6.089 -1.696 -15.574 1.00 97.75 72 VAL A CA 1
ATOM 566 C C . VAL A 1 72 ? 6.529 -3.050 -15.045 1.00 97.75 72 VAL A C 1
ATOM 568 O O . VAL A 1 72 ? 6.980 -3.863 -15.838 1.00 97.75 72 VAL A O 1
ATOM 571 N N . ILE A 1 73 ? 6.350 -3.278 -13.746 1.00 97.31 73 ILE A N 1
ATOM 572 C CA . ILE A 1 73 ? 6.801 -4.495 -13.052 1.00 97.31 73 ILE A CA 1
ATOM 573 C C . ILE A 1 73 ? 5.638 -5.381 -12.582 1.00 97.31 73 ILE A C 1
ATOM 575 O O . ILE A 1 73 ? 5.845 -6.503 -12.144 1.00 97.31 73 ILE A O 1
ATOM 579 N N . MET A 1 74 ? 4.396 -4.903 -12.704 1.00 98.44 74 MET A N 1
ATOM 580 C CA . MET A 1 74 ? 3.186 -5.709 -12.515 1.00 98.44 74 MET A CA 1
ATOM 581 C C . MET A 1 74 ? 2.123 -5.321 -13.545 1.00 98.44 74 MET A C 1
ATOM 583 O O . MET A 1 74 ? 1.895 -4.127 -13.779 1.00 98.44 74 MET A O 1
ATOM 587 N N . ARG A 1 75 ? 1.430 -6.319 -14.106 1.00 97.94 75 ARG A N 1
ATOM 588 C CA . ARG A 1 75 ? 0.234 -6.155 -14.950 1.00 97.94 75 ARG A CA 1
ATOM 589 C C . ARG A 1 75 ? -0.853 -7.132 -14.535 1.00 97.94 75 ARG A C 1
ATOM 591 O O . ARG A 1 75 ? -0.562 -8.269 -14.192 1.00 97.94 75 ARG A O 1
ATOM 598 N N . ASP A 1 76 ? -2.095 -6.664 -14.558 1.00 96.94 76 ASP A N 1
ATOM 599 C CA . ASP A 1 76 ? -3.288 -7.440 -14.208 1.00 96.94 76 ASP A CA 1
ATOM 600 C C . ASP A 1 76 ? -3.166 -8.195 -12.868 1.00 96.94 76 ASP A C 1
ATOM 602 O O . ASP A 1 76 ? -3.662 -9.303 -12.698 1.00 96.94 76 ASP A O 1
ATOM 606 N N . GLY A 1 77 ? -2.489 -7.575 -11.894 1.00 97.50 77 GLY A N 1
ATOM 607 C CA . GLY A 1 77 ? -2.241 -8.147 -10.564 1.00 97.50 77 GLY A CA 1
ATOM 608 C C . GLY A 1 77 ? -1.122 -9.193 -10.504 1.00 97.50 77 GLY A C 1
ATOM 609 O O . GLY A 1 77 ? -0.895 -9.765 -9.443 1.00 97.50 77 GLY A O 1
ATOM 610 N N . THR A 1 78 ? -0.410 -9.428 -11.607 1.00 98.00 78 THR A N 1
ATOM 611 C CA . THR A 1 78 ? 0.689 -10.398 -11.705 1.00 98.00 78 THR A CA 1
ATOM 612 C C . THR A 1 78 ? 2.024 -9.680 -11.883 1.00 98.00 78 THR A C 1
ATOM 614 O O . THR A 1 78 ? 2.151 -8.788 -12.729 1.00 98.00 78 THR A O 1
ATOM 617 N N . TRP A 1 79 ? 3.014 -10.039 -11.065 1.00 97.75 79 TRP A N 1
ATOM 618 C CA . TRP A 1 79 ? 4.384 -9.543 -11.201 1.00 97.75 79 TRP A CA 1
ATOM 619 C C . TRP A 1 79 ? 5.009 -10.055 -12.501 1.00 97.75 79 TRP A C 1
ATOM 621 O O . TRP A 1 79 ? 4.780 -11.198 -12.890 1.00 97.75 79 TRP A O 1
ATOM 631 N N . LEU A 1 80 ? 5.759 -9.192 -13.181 1.00 96.56 80 LEU A N 1
ATOM 632 C CA . LEU A 1 80 ? 6.506 -9.549 -14.385 1.00 96.56 80 LEU A CA 1
ATOM 633 C C . LEU A 1 80 ? 7.920 -10.002 -13.990 1.00 96.56 80 LEU A C 1
ATOM 635 O O .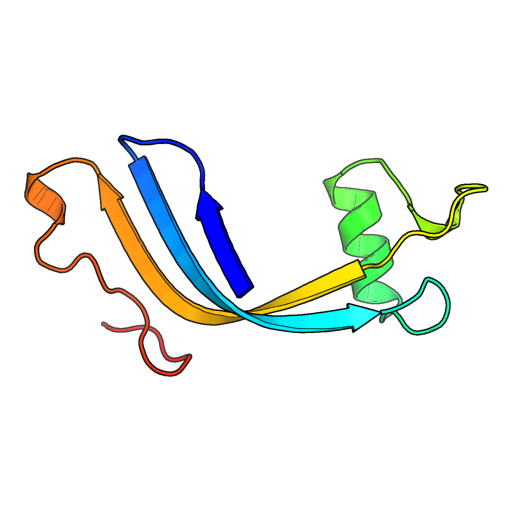 LEU A 1 80 ? 8.481 -9.448 -13.044 1.00 96.56 80 LEU A O 1
ATOM 639 N N . GLU A 1 81 ? 8.455 -10.995 -14.703 1.00 80.38 81 GLU A N 1
ATOM 640 C CA . GLU A 1 81 ? 9.856 -11.444 -14.588 1.00 80.38 81 GLU A CA 1
ATOM 641 C C . GLU A 1 81 ? 10.840 -10.474 -15.255 1.00 80.38 81 GLU A C 1
ATOM 643 O O . GLU A 1 81 ? 10.475 -9.870 -16.295 1.00 80.38 81 GLU A O 1
#

Sequence (81 aa):
MRLSLPDTFDVVLLQGEAECFTDQDVPGDAADAFTGKFGWDPRTENGSFLYVRVVPKTVRAWRGEPELRGRVIMRDGTWLE

Secondary structure (DSSP, 8-state):
-EEEEE-SSEEEEEEEEEEEE-TTTS-HHHHHHHHHHHS--GGGSSS---EEEEEEEEEEEEETGGGTTT-EEEETTEE--

pLDDT: mean 95.62, std 3.31, range [80.38, 98.44]

Radius of gyration: 15.84 Å; chains: 1; bounding box: 34×24×40 Å

Foldseek 3Di:
DWDWDDDDQWIKIFDFDKDKDWLVGDDPVVQVVVCVVPVDRPNPDPDTDIDIDTQTAWIFTDGPDVCPVVRTQHHRSRGDD